Protein AF-A0A3D3BLD5-F1 (afdb_monomer)

Radius of gyration: 10.43 Å; Cα contacts (8 Å, |Δi|>4): 76; chains: 1; bounding box: 16×23×28 Å

Structure (mmCIF, N/CA/C/O backbone):
data_AF-A0A3D3BLD5-F1
#
_entry.id   AF-A0A3D3BLD5-F1
#
loop_
_atom_site.group_P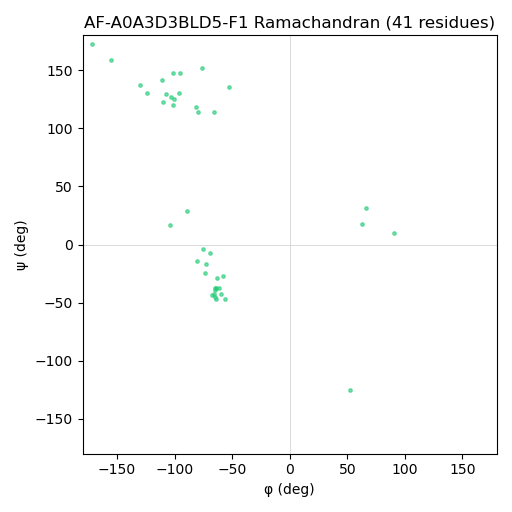DB
_atom_site.id
_atom_site.type_symbol
_atom_site.label_atom_id
_atom_site.label_alt_id
_atom_site.label_comp_id
_atom_site.label_asym_id
_atom_site.label_entity_id
_atom_site.label_seq_id
_atom_site.pdbx_PDB_ins_code
_atom_site.Cartn_x
_atom_site.Cartn_y
_atom_site.Cartn_z
_atom_site.occupancy
_atom_site.B_iso_or_equiv
_atom_site.auth_seq_id
_atom_site.auth_comp_id
_atom_site.auth_asym_id
_atom_site.auth_atom_id
_atom_site.pdbx_PDB_model_num
ATOM 1 N N . MET A 1 1 ? -0.652 -15.290 8.475 1.00 52.31 1 MET A N 1
ATOM 2 C CA . MET A 1 1 ? -1.696 -14.519 9.182 1.00 52.31 1 MET A CA 1
ATOM 3 C C . MET A 1 1 ? -1.622 -13.089 8.663 1.00 52.31 1 MET A C 1
ATOM 5 O O . MET A 1 1 ? -0.524 -12.551 8.736 1.00 52.31 1 MET A O 1
ATOM 9 N N . PRO A 1 2 ? -2.674 -12.489 8.078 1.00 60.69 2 PRO A N 1
ATOM 10 C CA . PRO A 1 2 ? -2.621 -11.071 7.720 1.00 60.69 2 PRO A CA 1
ATOM 11 C C . PRO A 1 2 ? -2.539 -10.244 9.010 1.00 60.69 2 PRO A C 1
ATOM 13 O O . PRO A 1 2 ? -3.440 -10.290 9.848 1.00 60.69 2 PRO A O 1
ATOM 16 N N . ASN A 1 3 ? -1.407 -9.573 9.212 1.00 69.69 3 ASN A N 1
ATOM 17 C CA . ASN A 1 3 ? -1.119 -8.790 10.408 1.00 69.69 3 ASN A CA 1
ATOM 18 C C . ASN A 1 3 ? -1.793 -7.422 10.268 1.00 69.69 3 ASN A C 1
ATOM 20 O O . ASN A 1 3 ? -1.479 -6.703 9.341 1.00 69.69 3 ASN A O 1
ATOM 24 N N . SER A 1 4 ? -2.734 -7.040 11.130 1.00 86.25 4 SER A N 1
ATOM 25 C CA . SER A 1 4 ? -3.530 -5.807 10.938 1.00 86.25 4 SER A CA 1
ATOM 26 C C . SER A 1 4 ? -2.904 -4.554 11.572 1.00 86.25 4 SER A C 1
ATOM 28 O O . SER A 1 4 ? -3.626 -3.655 12.006 1.00 86.25 4 SER A O 1
ATOM 30 N N . GLU A 1 5 ? -1.575 -4.502 11.682 1.00 94.25 5 GLU A N 1
ATOM 31 C CA . GLU A 1 5 ? -0.836 -3.450 12.405 1.00 94.25 5 GLU A CA 1
ATOM 32 C C . GLU A 1 5 ? -1.110 -2.034 11.893 1.00 94.25 5 GLU A C 1
ATOM 34 O O . GLU A 1 5 ? -1.017 -1.071 12.654 1.00 94.25 5 GLU A O 1
ATOM 39 N N . LEU A 1 6 ? -1.473 -1.895 10.618 1.00 97.06 6 LEU A N 1
ATOM 40 C CA . LEU A 1 6 ? -1.694 -0.602 9.974 1.00 97.06 6 LEU A CA 1
ATOM 41 C C . LEU A 1 6 ? -3.176 -0.265 9.795 1.00 97.06 6 LEU A C 1
ATOM 43 O O . LEU A 1 6 ? -3.519 0.649 9.041 1.00 97.06 6 LEU A O 1
ATOM 47 N N . LYS A 1 7 ? -4.070 -0.953 10.515 1.00 96.62 7 LYS A N 1
ATOM 48 C CA . LYS A 1 7 ? -5.502 -0.638 10.508 1.00 96.62 7 LYS A CA 1
ATOM 49 C C . LYS A 1 7 ? -5.744 0.843 10.830 1.00 96.62 7 LYS A C 1
ATOM 51 O O . LYS A 1 7 ? -5.168 1.397 11.766 1.00 96.62 7 LYS A O 1
ATOM 56 N N . ASN A 1 8 ? -6.637 1.475 10.066 1.00 97.38 8 ASN A N 1
ATOM 57 C CA . ASN A 1 8 ? -6.980 2.903 10.155 1.00 97.38 8 ASN A CA 1
ATOM 58 C C . ASN A 1 8 ? -5.816 3.868 9.843 1.00 97.38 8 ASN A C 1
ATOM 60 O O . ASN A 1 8 ? -5.879 5.045 10.207 1.00 97.38 8 ASN A O 1
ATOM 64 N N . LYS A 1 9 ? -4.747 3.399 9.187 1.00 98.25 9 LYS A N 1
ATOM 65 C CA . LYS A 1 9 ? -3.689 4.256 8.636 1.00 98.25 9 LYS A CA 1
ATOM 66 C C . LYS A 1 9 ? -3.879 4.433 7.134 1.00 98.25 9 LYS A C 1
ATOM 68 O O . LYS A 1 9 ? -4.346 3.525 6.452 1.00 98.25 9 LYS A O 1
ATOM 73 N N . VAL A 1 10 ? -3.497 5.607 6.636 1.00 98.25 10 VAL A N 1
ATOM 74 C CA . VAL A 1 10 ? -3.462 5.918 5.203 1.00 98.25 10 VAL A CA 1
ATOM 75 C C . VAL A 1 10 ? -2.006 5.974 4.759 1.00 98.25 10 VAL A C 1
ATOM 77 O O . VAL A 1 10 ? -1.200 6.651 5.397 1.00 98.25 10 VAL A O 1
ATOM 80 N N . VAL A 1 11 ? -1.674 5.265 3.682 1.00 98.06 11 VAL A N 1
ATOM 81 C CA . VAL A 1 11 ? -0.322 5.201 3.110 1.00 98.06 11 VAL A CA 1
ATOM 82 C C . VAL A 1 11 ? -0.379 5.625 1.647 1.00 98.06 11 VAL A C 1
ATOM 84 O O . VAL A 1 11 ? -1.198 5.105 0.897 1.00 98.06 11 VAL A O 1
ATOM 87 N N . ILE A 1 12 ? 0.496 6.542 1.233 1.00 98.06 12 ILE A N 1
ATOM 88 C CA . ILE A 1 12 ? 0.674 6.913 -0.177 1.00 98.06 12 ILE A CA 1
ATOM 89 C C . ILE A 1 12 ? 1.914 6.195 -0.706 1.00 98.06 12 ILE A C 1
ATOM 91 O O . ILE A 1 12 ? 2.998 6.352 -0.145 1.00 98.06 12 ILE A O 1
ATOM 95 N N . VAL A 1 13 ? 1.763 5.442 -1.794 1.00 97.06 13 VAL A N 1
ATOM 96 C CA . VAL A 1 13 ? 2.880 4.797 -2.497 1.00 97.06 13 VAL A CA 1
ATOM 97 C C . VAL A 1 13 ? 3.086 5.487 -3.843 1.00 97.06 13 VAL A C 1
ATOM 99 O O . VAL A 1 13 ? 2.168 5.564 -4.659 1.00 97.06 13 VAL A O 1
ATOM 102 N N . THR A 1 14 ? 4.293 6.004 -4.077 1.00 96.06 14 THR A N 1
ATOM 103 C CA . THR A 1 14 ? 4.715 6.571 -5.367 1.00 96.06 14 THR A CA 1
ATOM 104 C C . THR A 1 14 ? 5.448 5.526 -6.202 1.00 96.06 14 THR A C 1
ATOM 106 O O . THR A 1 14 ? 6.091 4.626 -5.666 1.00 96.06 14 THR A O 1
ATOM 109 N N . GLY A 1 15 ? 5.311 5.600 -7.530 1.00 95.25 15 GLY A N 1
ATOM 110 C CA . GLY A 1 15 ? 5.840 4.565 -8.427 1.00 95.25 15 GLY A CA 1
ATOM 111 C C . GLY A 1 15 ? 5.136 3.213 -8.261 1.00 95.25 15 GLY A C 1
ATOM 112 O O . GLY A 1 15 ? 5.761 2.170 -8.432 1.00 95.25 15 GLY A O 1
ATOM 113 N N . ALA A 1 16 ? 3.849 3.222 -7.901 1.00 96.19 16 ALA A N 1
ATOM 114 C CA . ALA A 1 16 ? 3.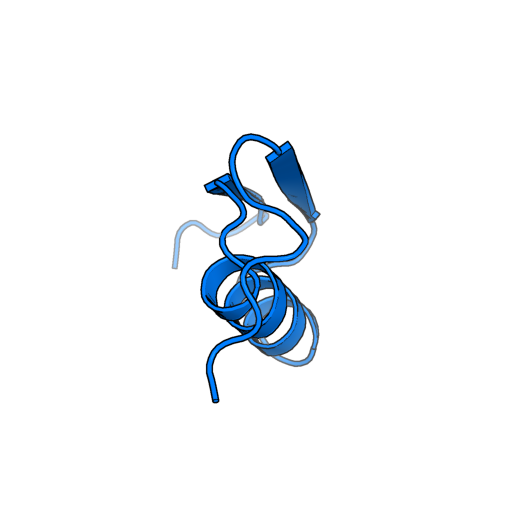108 2.022 -7.511 1.00 96.19 16 ALA A CA 1
ATOM 115 C C . ALA A 1 16 ? 2.767 1.060 -8.670 1.00 96.19 16 ALA A C 1
ATOM 117 O O . ALA A 1 16 ? 2.459 -0.100 -8.410 1.00 96.19 16 ALA A O 1
ATOM 118 N N . ALA A 1 17 ? 2.846 1.512 -9.927 1.00 91.62 17 ALA A N 1
ATOM 119 C CA . ALA A 1 17 ? 2.377 0.768 -11.103 1.00 91.62 17 ALA A CA 1
ATOM 120 C C . ALA A 1 17 ? 3.199 -0.482 -11.472 1.00 91.62 17 ALA A C 1
ATOM 122 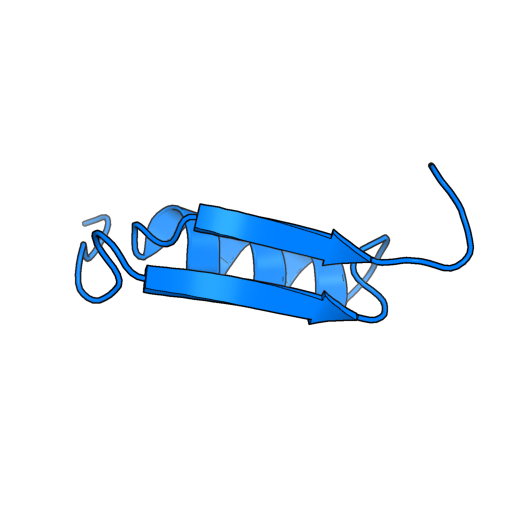O O . ALA A 1 17 ? 2.806 -1.238 -12.352 1.00 91.62 17 ALA A O 1
ATOM 123 N N . GLY A 1 18 ? 4.342 -0.747 -10.829 1.00 90.81 18 GLY A N 1
ATOM 124 C CA . GLY A 1 18 ? 5.091 -1.958 -11.154 1.00 90.81 18 GLY A CA 1
ATOM 125 C C . GLY A 1 18 ? 6.268 -2.269 -10.247 1.00 90.81 18 GLY A C 1
ATOM 126 O O . GLY A 1 18 ? 6.662 -1.485 -9.380 1.00 90.81 18 GLY A O 1
ATOM 127 N N . GLY A 1 19 ? 6.832 -3.458 -10.465 1.00 94.06 19 GLY A N 1
ATOM 128 C CA . GLY A 1 19 ? 8.010 -3.952 -9.760 1.00 94.06 19 GLY A CA 1
ATOM 129 C C . GLY 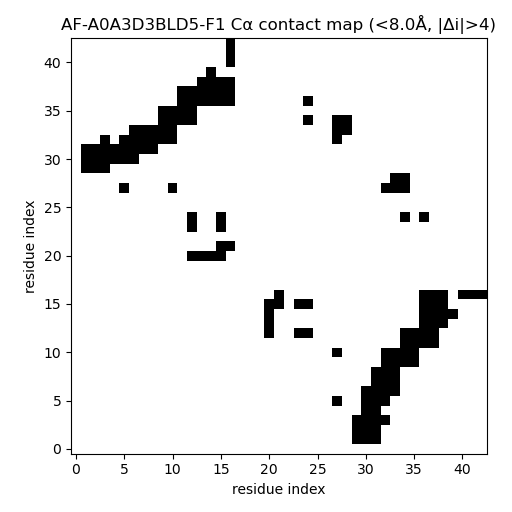A 1 19 ? 7.857 -3.863 -8.242 1.00 94.06 19 GLY A C 1
ATOM 130 O O . GLY A 1 19 ? 6.897 -4.362 -7.657 1.00 94.06 19 GLY A O 1
ATOM 131 N N . ILE A 1 20 ? 8.815 -3.195 -7.604 1.00 96.50 20 ILE A N 1
ATOM 132 C CA . ILE A 1 20 ? 8.864 -3.052 -6.147 1.00 96.50 20 ILE A CA 1
ATOM 133 C C . ILE A 1 20 ? 7.664 -2.249 -5.621 1.00 96.50 20 ILE A C 1
ATOM 135 O O . ILE A 1 20 ? 7.113 -2.605 -4.581 1.00 96.50 20 ILE A O 1
ATOM 139 N N . GLY A 1 21 ? 7.214 -1.214 -6.338 1.00 95.81 21 GLY A N 1
ATOM 140 C CA . GLY A 1 21 ? 6.094 -0.375 -5.901 1.00 95.81 21 GLY A CA 1
ATOM 141 C C . GLY A 1 21 ? 4.791 -1.164 -5.748 1.00 95.81 21 GLY A C 1
ATOM 142 O O . GLY A 1 21 ? 4.055 -0.966 -4.778 1.00 95.81 21 GLY A O 1
ATOM 143 N N . GLN A 1 22 ? 4.549 -2.124 -6.644 1.00 95.94 22 GLN A N 1
ATOM 144 C CA . GLN A 1 22 ? 3.381 -3.005 -6.588 1.00 95.94 22 GLN A CA 1
ATOM 145 C C . GLN A 1 22 ? 3.440 -3.946 -5.375 1.00 95.94 22 GLN A C 1
ATOM 147 O O . GLN A 1 22 ? 2.446 -4.109 -4.664 1.00 95.94 22 GLN A O 1
ATOM 152 N N . VAL A 1 23 ? 4.612 -4.534 -5.104 1.00 97.50 23 VAL A N 1
ATOM 153 C CA . VAL A 1 23 ? 4.811 -5.414 -3.940 1.00 97.50 23 VAL A CA 1
ATOM 154 C C . VAL A 1 23 ? 4.625 -4.629 -2.642 1.00 97.50 23 VAL A C 1
ATOM 156 O O . VAL A 1 23 ? 3.856 -5.053 -1.786 1.00 97.50 23 VAL A O 1
ATOM 159 N N . ILE A 1 24 ? 5.239 -3.450 -2.524 1.00 97.06 24 ILE A N 1
ATOM 160 C CA . ILE A 1 24 ? 5.092 -2.571 -1.353 1.00 97.06 24 ILE A CA 1
ATOM 161 C C . ILE A 1 24 ? 3.618 -2.233 -1.101 1.00 97.06 24 ILE A C 1
ATOM 163 O O . ILE A 1 24 ? 3.131 -2.351 0.022 1.00 97.06 24 ILE A O 1
ATOM 167 N N . SER A 1 25 ? 2.894 -1.859 -2.156 1.00 97.19 25 SER A N 1
ATOM 168 C CA . SER A 1 25 ? 1.471 -1.519 -2.073 1.00 97.19 25 SER A CA 1
ATOM 169 C C . SER A 1 25 ? 0.632 -2.687 -1.557 1.00 97.19 25 SER A C 1
ATOM 171 O O . SER A 1 25 ? -0.228 -2.508 -0.693 1.00 97.19 25 SER A O 1
ATOM 173 N N . ARG A 1 26 ? 0.917 -3.899 -2.047 1.00 96.31 26 ARG A N 1
ATOM 174 C CA . ARG A 1 26 ? 0.248 -5.127 -1.613 1.00 96.31 26 ARG A CA 1
ATOM 175 C C . ARG A 1 26 ? 0.530 -5.445 -0.149 1.00 96.31 26 ARG A C 1
ATOM 177 O O . ARG A 1 26 ? -0.405 -5.768 0.578 1.00 96.31 26 ARG A O 1
ATOM 184 N N . GLU A 1 27 ? 1.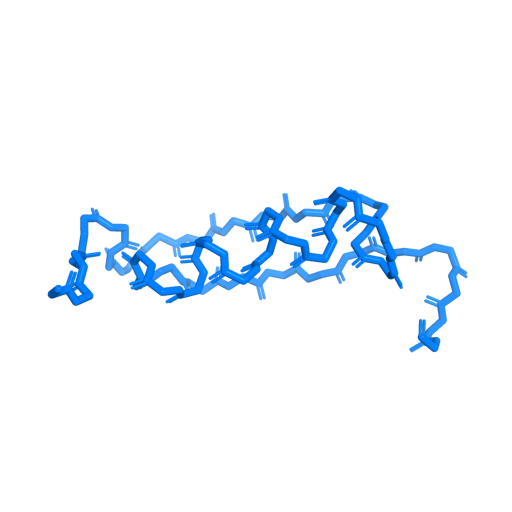781 -5.347 0.287 1.00 97.00 27 GLU A N 1
ATOM 185 C CA . GLU A 1 27 ? 2.139 -5.639 1.677 1.00 97.00 27 GLU A CA 1
ATOM 186 C C . GLU A 1 27 ? 1.495 -4.635 2.647 1.00 97.00 27 GLU A C 1
ATOM 188 O O . GLU A 1 27 ? 0.971 -5.038 3.684 1.00 97.00 27 GLU A O 1
ATOM 193 N N . PHE A 1 28 ? 1.402 -3.350 2.282 1.00 97.25 28 PHE A N 1
ATOM 194 C CA . PHE A 1 28 ? 0.668 -2.365 3.085 1.00 97.25 28 PHE A CA 1
ATOM 195 C C . PHE A 1 28 ? -0.839 -2.646 3.160 1.00 97.25 28 PHE A C 1
ATOM 197 O O . PHE A 1 28 ? -1.439 -2.501 4.228 1.00 97.25 28 PHE A O 1
ATOM 204 N N . ALA A 1 29 ? -1.449 -3.086 2.057 1.00 96.25 29 ALA A N 1
ATOM 205 C CA . ALA A 1 29 ? -2.859 -3.471 2.046 1.00 96.25 29 ALA A CA 1
ATOM 206 C C . ALA A 1 29 ? -3.111 -4.721 2.911 1.00 96.25 29 ALA A C 1
ATOM 208 O O . ALA A 1 29 ? -4.054 -4.750 3.702 1.00 96.25 29 ALA A O 1
ATOM 209 N N . LEU A 1 30 ? -2.233 -5.729 2.826 1.00 96.62 30 LEU A N 1
ATOM 210 C CA . LEU A 1 30 ? -2.276 -6.920 3.684 1.00 96.62 30 LEU A CA 1
ATOM 211 C C . LEU A 1 30 ? -2.063 -6.583 5.164 1.00 96.62 30 LEU A C 1
ATOM 213 O O . LEU A 1 30 ? -2.613 -7.270 6.026 1.00 96.62 30 LEU A O 1
ATOM 217 N N . ALA A 1 31 ? -1.315 -5.513 5.444 1.00 96.62 31 ALA A N 1
ATOM 218 C CA . ALA A 1 31 ? -1.113 -4.985 6.785 1.00 96.62 31 ALA A CA 1
ATOM 219 C C . ALA A 1 31 ? -2.333 -4.211 7.349 1.00 96.62 31 ALA A C 1
ATOM 221 O O . ALA A 1 31 ? -2.321 -3.758 8.498 1.00 96.62 31 ALA A O 1
ATOM 222 N N . GLY A 1 32 ? -3.395 -4.041 6.551 1.00 96.38 32 GLY A N 1
ATOM 223 C CA . GLY A 1 32 ? -4.649 -3.390 6.942 1.00 96.38 32 GLY A CA 1
ATOM 224 C C . GLY A 1 32 ? -4.707 -1.878 6.702 1.00 96.38 32 GLY A C 1
ATOM 225 O O . GLY A 1 32 ? -5.648 -1.237 7.174 1.00 96.38 32 GLY A O 1
ATOM 226 N N . ALA A 1 33 ? -3.734 -1.302 5.992 1.00 98.12 33 ALA A N 1
ATOM 227 C CA . ALA A 1 33 ? -3.750 0.115 5.643 1.00 98.12 33 ALA A CA 1
ATOM 228 C C . ALA A 1 33 ? -4.728 0.419 4.497 1.00 98.12 33 ALA A C 1
ATOM 230 O O . ALA A 1 33 ? -4.929 -0.393 3.592 1.00 98.12 33 ALA A O 1
ATOM 231 N N . THR A 1 34 ? -5.251 1.644 4.475 1.00 98.25 34 THR A N 1
ATOM 232 C CA . THR A 1 34 ? -5.822 2.235 3.260 1.00 98.25 34 THR A CA 1
ATOM 233 C C . THR A 1 34 ? -4.672 2.750 2.402 1.00 98.25 34 THR A C 1
ATOM 235 O O . THR A 1 34 ? -3.968 3.680 2.800 1.00 98.25 34 THR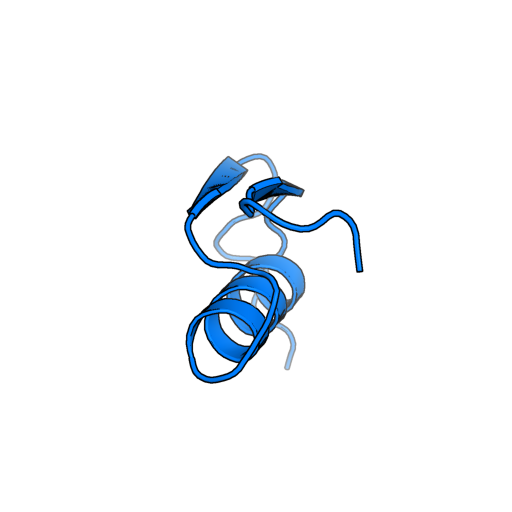 A O 1
ATOM 238 N N . VAL A 1 35 ? -4.465 2.153 1.231 1.00 98.00 35 V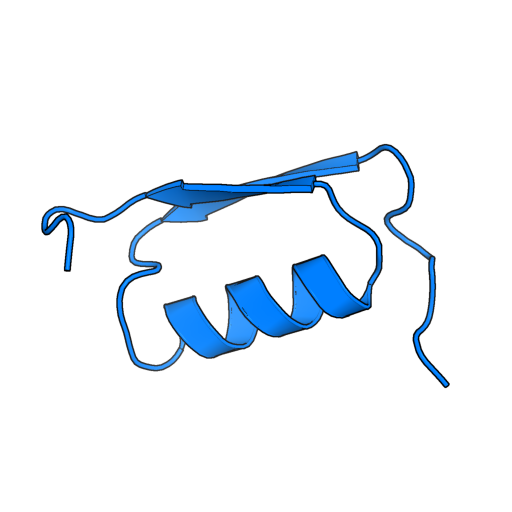AL A N 1
ATOM 239 C CA . VAL A 1 35 ? -3.336 2.489 0.356 1.00 98.00 35 VAL A CA 1
ATOM 240 C C . VAL A 1 35 ? -3.804 3.358 -0.810 1.00 98.00 35 VAL A C 1
ATOM 242 O O . VAL A 1 35 ? -4.724 2.990 -1.536 1.00 98.00 35 VAL A O 1
ATOM 245 N N . VAL A 1 36 ? -3.150 4.503 -0.999 1.00 97.94 36 VAL A N 1
ATOM 246 C CA . VAL A 1 36 ? -3.302 5.385 -2.160 1.00 97.94 36 VAL A CA 1
ATOM 247 C C . VAL A 1 36 ? -2.126 5.140 -3.097 1.00 97.94 36 VAL A C 1
ATOM 249 O O . VAL A 1 36 ? -0.967 5.323 -2.721 1.00 97.94 36 VAL A O 1
ATOM 252 N N . LEU A 1 37 ? -2.427 4.723 -4.321 1.00 97.06 37 LEU A N 1
ATOM 253 C CA . LEU A 1 37 ? -1.431 4.396 -5.335 1.00 97.06 37 LEU A CA 1
ATOM 254 C C . LEU A 1 37 ? -1.221 5.599 -6.243 1.00 97.06 37 LEU A C 1
ATOM 256 O O . LEU A 1 37 ? -2.183 6.179 -6.741 1.00 97.06 37 LEU A O 1
ATOM 260 N N . THR A 1 38 ? 0.035 5.971 -6.464 1.00 96.25 38 THR A N 1
ATOM 261 C CA . THR A 1 38 ? 0.388 7.053 -7.382 1.00 96.25 38 THR A CA 1
ATOM 262 C C . THR A 1 38 ? 1.474 6.594 -8.342 1.00 96.25 38 THR A C 1
ATOM 264 O O . THR A 1 38 ? 2.440 5.908 -7.988 1.00 96.25 38 THR A O 1
ATOM 267 N N . SER A 1 39 ? 1.285 6.960 -9.597 1.00 93.62 39 SER A N 1
ATOM 268 C CA . SER A 1 39 ? 2.089 6.546 -10.733 1.00 93.62 39 SER A CA 1
ATOM 269 C C . SER A 1 39 ? 1.955 7.618 -11.812 1.00 93.62 39 SER A C 1
ATOM 271 O O . SER A 1 39 ? 1.012 8.404 -11.792 1.00 93.62 39 SER A O 1
ATOM 273 N N . ARG A 1 40 ? 2.913 7.677 -12.741 1.00 91.62 40 ARG A N 1
ATOM 274 C CA . ARG A 1 40 ? 2.774 8.530 -13.933 1.00 91.62 40 ARG A CA 1
ATOM 275 C C . ARG A 1 40 ? 1.782 7.952 -14.944 1.00 91.62 40 ARG A C 1
ATOM 277 O O . ARG A 1 40 ? 1.230 8.711 -15.727 1.00 91.62 40 ARG A O 1
ATOM 284 N N . ASN A 1 41 ? 1.588 6.635 -14.914 1.00 82.06 41 ASN A N 1
ATOM 285 C CA . ASN A 1 41 ? 0.683 5.902 -15.790 1.00 82.06 41 ASN A CA 1
ATOM 286 C C . ASN 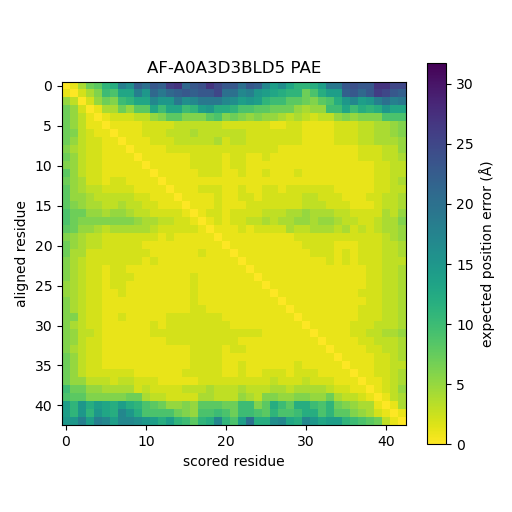A 1 41 ? -0.493 5.380 -14.957 1.00 82.06 41 ASN A C 1
ATOM 288 O O . ASN A 1 41 ? -0.292 4.972 -13.812 1.00 82.06 41 ASN A O 1
ATOM 292 N N . GLU A 1 42 ? -1.694 5.407 -15.526 1.00 75.19 42 GLU A N 1
ATOM 293 C CA . GLU A 1 42 ? -2.918 4.913 -14.874 1.00 75.19 42 GLU A CA 1
ATOM 294 C C . GLU A 1 42 ? -3.072 3.385 -14.954 1.00 75.19 42 GLU A C 1
ATOM 296 O O . GLU A 1 42 ? -3.888 2.822 -14.228 1.00 75.19 42 GLU A O 1
ATOM 301 N N . GLU A 1 43 ? -2.283 2.743 -15.821 1.00 63.78 43 GLU A N 1
ATOM 302 C CA . GLU A 1 43 ? -2.195 1.286 -15.996 1.00 63.78 43 GLU A CA 1
ATOM 303 C C . GLU A 1 43 ? -1.405 0.592 -14.879 1.00 63.78 43 GLU A C 1
ATOM 305 O O . GLU A 1 43 ? -0.355 1.139 -14.452 1.00 63.78 43 GLU A O 1
#

Foldseek 3Di:
DLAQQAAPAEEEQEQLPDDPNVVVQVNCVSNRYHYHYHYPDPD

Nearest PDB structures (foldseek):
  8hs9-assembly3_C  TM=9.649E-01  e=2.471E-02  Brucella melitensis bv. 1 str. 16M
  8hi4-assembly1_B  TM=9.195E-01  e=4.216E-02  Roseiflexus castenholzii DSM 13941
  7b73-assembly1_A  TM=9.318E-01  e=7.688E-02  gamma proteobacterium HTCC2207
  8j2c-assembly1_A  TM=9.175E-01  e=9.393E-02  Chloroflexus aurantiacus J-10-fl
  7b73-assembly1_D  TM=9.220E-01  e=2.392E-01  gamma proteobacterium HTCC2207

Solvent-accessible surface area (backbone atoms only — not comparable to full-atom values): 2490 Å² total; per-residue (Å²): 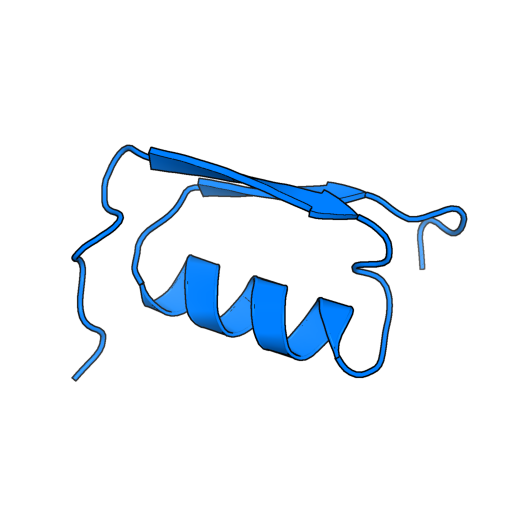130,79,51,58,85,34,54,93,37,81,44,80,39,70,56,25,64,45,76,68,29,38,53,54,51,49,54,43,42,51,21,37,25,49,70,45,78,36,50,99,54,96,100

Sequence (43 aa):
MPNSELKNKVVIVTGAAGGIGQVISREFALAGATVVLTSRNEE

Mean predicted aligned error: 3.79 Å

Secondary structure (DSSP, 8-state):
----TTTT-EEEEESTTSHHHHHHHHHHHHTT-EEEEE-SS--

pLDDT: mean 92.01, std 10.84, range [52.31, 98.25]